Protein AF-A0A918RIK3-F1 (afdb_monomer_lite)

Radius of gyration: 23.79 Å; chains: 1; bounding box: 51×34×67 Å

Foldseek 3Di:
DVVLLVVLLVPDDPVLNVPQDPPDPCNLVSLLVVLVVDPDPVSVVSSLVVQVVVHVVSNVVNDQPFDDDPNDGDRPDDDPPDPDDDDDPDDDDDDDDFDDDPNDTDD

pLDDT: mean 75.64, std 14.72, range [42.69, 91.88]

Organism: NCBI:txid1329800

Sequence (107 aa):
MVNLFFEIKRNLPPELGDDLKISSADLSSAMINVYWSSDDNMVRTLVEAFFRRAGDEWYVQLQPKKRYYRGVEIAENRAHTQSKSIARPDSDKPKAKKRFYRGALVE

Secondary structure (DSSP, 8-state):
-HHHHHHHHHHS-HHHHSS--TT-TTHHHHHHHHHHH---HHHHHHHHHHHHHH-HHHHGGGS--PEEETTEEE-----------------------PEEETTEEE-

Structure (mmCIF, N/CA/C/O backbone):
data_AF-A0A918RIK3-F1
#
_entry.id   AF-A0A918RIK3-F1
#
loop_
_atom_site.group_PDB
_atom_site.id
_atom_site.type_symbol
_atom_site.label_atom_id
_atom_site.label_alt_id
_atom_site.label_comp_id
_atom_site.label_asym_id
_atom_site.label_entity_id
_atom_site.label_seq_id
_atom_site.pdbx_PDB_ins_code
_atom_site.Cartn_x
_atom_site.Cartn_y
_atom_site.Cartn_z
_atom_site.occupancy
_atom_site.B_iso_or_equiv
_atom_site.auth_seq_id
_atom_site.auth_comp_id
_atom_site.auth_asym_id
_atom_site.auth_atom_id
_atom_site.pdbx_PDB_model_num
ATOM 1 N N . MET A 1 1 ? 12.175 8.808 -2.245 1.00 73.06 1 MET A N 1
ATOM 2 C CA . MET A 1 1 ? 10.851 8.608 -2.872 1.00 73.06 1 MET A CA 1
ATOM 3 C C . MET A 1 1 ? 10.937 7.670 -4.065 1.00 73.06 1 MET A C 1
ATOM 5 O O . MET A 1 1 ? 10.380 6.589 -3.991 1.00 73.06 1 MET A O 1
ATOM 9 N N . VAL A 1 2 ? 11.694 8.020 -5.109 1.00 82.75 2 VAL A N 1
ATOM 10 C CA . VAL A 1 2 ? 11.797 7.212 -6.340 1.00 82.75 2 VAL A CA 1
ATOM 11 C C . VAL A 1 2 ? 12.384 5.810 -6.099 1.00 82.75 2 VAL A C 1
ATOM 13 O O . VAL A 1 2 ? 11.835 4.832 -6.588 1.00 82.75 2 VAL A O 1
ATOM 16 N N . ASN A 1 3 ? 13.428 5.681 -5.272 1.00 88.06 3 ASN A N 1
ATOM 17 C CA . ASN A 1 3 ? 14.018 4.366 -4.963 1.00 88.06 3 ASN A CA 1
ATOM 18 C C . ASN A 1 3 ? 13.026 3.426 -4.257 1.00 88.06 3 ASN A C 1
ATOM 20 O O . ASN A 1 3 ? 12.926 2.266 -4.630 1.00 88.06 3 ASN A O 1
ATOM 24 N N . LEU A 1 4 ? 12.233 3.955 -3.314 1.00 86.62 4 LEU A N 1
ATOM 25 C CA . LEU A 1 4 ? 11.169 3.206 -2.630 1.00 86.62 4 LEU A CA 1
ATOM 26 C C . LEU A 1 4 ? 10.132 2.679 -3.625 1.00 86.62 4 LEU A C 1
ATOM 28 O O . LEU A 1 4 ? 9.720 1.532 -3.532 1.00 86.62 4 LEU A O 1
ATOM 32 N N . PHE A 1 5 ? 9.738 3.500 -4.601 1.00 89.06 5 PHE A N 1
ATOM 33 C CA . PHE A 1 5 ? 8.807 3.080 -5.647 1.00 89.06 5 PHE A CA 1
ATOM 34 C C . PHE A 1 5 ? 9.352 1.887 -6.451 1.00 89.06 5 PHE A C 1
ATOM 36 O O . PHE A 1 5 ? 8.633 0.917 -6.685 1.00 89.06 5 PHE A O 1
ATOM 43 N N . PHE A 1 6 ? 10.627 1.927 -6.846 1.00 89.50 6 PHE A N 1
ATOM 44 C CA . PHE A 1 6 ? 11.242 0.825 -7.588 1.00 89.50 6 PHE A CA 1
ATOM 45 C C . PHE A 1 6 ? 11.463 -0.425 -6.731 1.00 89.50 6 PHE A C 1
ATOM 47 O O . PHE A 1 6 ? 11.310 -1.534 -7.237 1.00 89.50 6 PHE A O 1
ATOM 54 N N . GLU A 1 7 ? 11.768 -0.266 -5.444 1.00 88.44 7 GLU A N 1
ATOM 55 C CA . GLU A 1 7 ? 11.832 -1.379 -4.492 1.00 88.44 7 GLU A CA 1
ATOM 56 C C . GLU A 1 7 ? 10.467 -2.046 -4.315 1.00 88.44 7 GLU A C 1
ATOM 58 O O . GLU A 1 7 ? 10.388 -3.271 -4.335 1.00 88.44 7 GLU A O 1
ATOM 63 N N . ILE A 1 8 ? 9.389 -1.264 -4.218 1.00 88.12 8 ILE A N 1
ATOM 64 C CA . ILE A 1 8 ? 8.020 -1.791 -4.193 1.00 88.12 8 ILE A CA 1
ATOM 65 C C . ILE A 1 8 ? 7.760 -2.586 -5.475 1.00 88.12 8 ILE A C 1
ATOM 67 O O . ILE A 1 8 ? 7.467 -3.777 -5.406 1.00 88.12 8 ILE A O 1
ATOM 71 N N . LYS A 1 9 ? 7.957 -1.965 -6.647 1.00 88.50 9 LYS A N 1
ATOM 72 C CA . LYS A 1 9 ? 7.704 -2.589 -7.956 1.00 88.50 9 LYS A CA 1
ATOM 73 C C . LYS A 1 9 ? 8.514 -3.869 -8.186 1.00 88.50 9 LYS A C 1
ATOM 75 O O . LYS A 1 9 ? 8.013 -4.795 -8.809 1.00 88.50 9 LYS A O 1
ATOM 80 N N . ARG A 1 10 ? 9.744 -3.943 -7.675 1.00 89.56 10 ARG A N 1
ATOM 81 C CA . ARG A 1 10 ? 10.608 -5.127 -7.793 1.00 89.56 10 ARG A CA 1
ATOM 82 C C . ARG A 1 10 ? 10.129 -6.317 -6.953 1.00 89.56 10 ARG A C 1
ATOM 84 O O . ARG A 1 10 ? 10.435 -7.448 -7.312 1.00 89.56 10 ARG A O 1
ATOM 91 N N . ASN A 1 11 ? 9.427 -6.065 -5.849 1.00 87.25 11 ASN A N 1
ATOM 92 C CA . ASN A 1 11 ? 8.903 -7.108 -4.960 1.00 87.25 11 ASN A CA 1
ATOM 93 C C . ASN A 1 11 ? 7.439 -7.475 -5.260 1.00 87.25 11 ASN A C 1
ATOM 95 O O . ASN A 1 11 ? 6.894 -8.387 -4.647 1.00 87.25 11 ASN A O 1
ATOM 99 N N . LEU A 1 12 ? 6.797 -6.779 -6.200 1.00 86.94 12 LEU A N 1
ATOM 100 C CA . LEU A 1 12 ? 5.442 -7.079 -6.648 1.00 86.94 12 LEU A CA 1
ATOM 101 C C . LEU A 1 12 ? 5.432 -8.229 -7.667 1.00 86.94 12 LEU A C 1
ATOM 103 O O . LEU A 1 12 ? 6.319 -8.294 -8.524 1.00 86.94 12 LEU A O 1
ATOM 107 N N . PRO A 1 13 ? 4.405 -9.100 -7.648 1.00 84.31 13 PRO A N 1
ATOM 108 C CA . PRO A 1 13 ? 4.147 -9.995 -8.766 1.00 84.31 13 PRO A CA 1
ATOM 109 C C . PRO A 1 13 ? 3.904 -9.186 -10.055 1.00 84.31 13 PRO A C 1
ATOM 111 O O . PRO A 1 13 ? 3.330 -8.092 -9.999 1.00 84.31 13 PRO A O 1
ATOM 114 N N . PRO A 1 14 ? 4.308 -9.719 -11.222 1.00 80.19 14 PRO A N 1
ATOM 115 C CA . PRO A 1 14 ? 4.261 -8.994 -12.494 1.00 80.19 14 PRO A CA 1
ATOM 116 C C . PRO A 1 14 ? 2.849 -8.513 -12.852 1.00 80.19 14 PRO A C 1
ATOM 118 O O . PRO A 1 14 ? 2.694 -7.406 -13.355 1.00 80.19 14 PRO A O 1
ATOM 121 N N . GLU A 1 15 ? 1.822 -9.282 -12.481 1.00 82.69 15 GLU A N 1
ATOM 122 C CA . GLU A 1 15 ? 0.405 -8.953 -12.691 1.00 82.69 15 GLU A CA 1
ATOM 123 C C . GLU A 1 15 ? -0.015 -7.619 -12.052 1.00 82.69 15 GLU A C 1
ATOM 125 O O . GLU A 1 15 ? -0.840 -6.904 -12.607 1.00 82.69 15 GLU A O 1
ATOM 130 N N . LEU A 1 16 ? 0.563 -7.261 -10.899 1.00 78.38 16 LEU A N 1
ATOM 131 C CA . LEU A 1 16 ? 0.258 -6.014 -10.185 1.00 78.38 16 LEU A CA 1
ATOM 132 C C . LEU A 1 16 ? 1.258 -4.888 -10.507 1.00 78.38 16 LEU A C 1
ATOM 134 O O . LEU A 1 16 ? 0.998 -3.718 -10.228 1.00 78.38 16 LEU A O 1
ATOM 138 N N . GLY A 1 17 ? 2.427 -5.230 -11.056 1.00 76.75 17 GLY A N 1
ATOM 139 C CA . GLY A 1 17 ? 3.522 -4.291 -11.308 1.00 76.75 17 GLY A CA 1
ATOM 140 C C . GLY A 1 17 ? 3.378 -3.467 -12.592 1.00 76.75 17 GLY A C 1
ATOM 141 O O . GLY A 1 17 ? 3.945 -2.369 -12.673 1.00 76.75 17 GLY A O 1
ATOM 142 N N . ASP A 1 18 ? 2.640 -3.967 -13.584 1.00 77.69 18 ASP A N 1
ATOM 143 C CA . ASP A 1 18 ? 2.507 -3.328 -14.902 1.00 77.69 18 ASP A CA 1
ATOM 144 C C . ASP A 1 18 ? 1.642 -2.060 -14.873 1.00 77.69 18 ASP A C 1
ATOM 146 O O . ASP A 1 18 ? 1.984 -1.056 -15.513 1.00 77.69 18 ASP A O 1
ATOM 150 N N . ASP A 1 19 ? 0.602 -2.051 -14.039 1.00 77.25 19 ASP A N 1
ATOM 151 C CA . ASP A 1 19 ? -0.271 -0.888 -13.841 1.00 77.25 19 ASP A CA 1
ATOM 152 C C . ASP A 1 19 ? 0.385 0.206 -12.983 1.00 77.25 19 ASP A C 1
ATOM 154 O O . ASP A 1 19 ? -0.023 1.371 -13.000 1.00 77.25 19 ASP A O 1
ATOM 158 N N . LEU A 1 20 ? 1.462 -0.131 -12.270 1.00 84.31 20 LEU A N 1
ATOM 159 C CA . LEU A 1 20 ? 2.160 0.785 -11.380 1.00 84.31 20 LEU A CA 1
ATOM 160 C C . LEU A 1 20 ? 3.170 1.647 -12.163 1.00 84.31 20 LEU A C 1
ATOM 162 O O . LEU A 1 20 ? 4.304 1.232 -12.451 1.00 84.31 20 LEU A O 1
ATOM 166 N N . LYS A 1 21 ? 2.767 2.881 -12.494 1.00 87.94 21 LYS A N 1
ATOM 167 C CA . LYS A 1 21 ? 3.596 3.890 -13.178 1.00 87.94 21 LYS A CA 1
ATOM 168 C C . LYS A 1 21 ? 3.822 5.100 -12.279 1.00 87.94 21 LYS A C 1
ATOM 170 O O . LYS A 1 21 ? 2.881 5.692 -11.778 1.00 87.94 21 LYS A O 1
ATOM 175 N N . ILE A 1 22 ? 5.073 5.535 -12.125 1.00 84.75 22 ILE A N 1
ATOM 176 C CA . ILE A 1 22 ? 5.390 6.671 -11.241 1.00 84.75 22 ILE A CA 1
ATOM 177 C C . ILE A 1 22 ? 4.781 7.999 -11.724 1.00 84.75 22 ILE A C 1
ATOM 179 O O . ILE A 1 22 ? 4.572 8.912 -10.935 1.00 84.75 22 ILE A O 1
ATOM 183 N N . SER A 1 23 ? 4.497 8.101 -13.024 1.00 85.69 23 SER A N 1
ATOM 184 C CA . SER A 1 23 ? 3.915 9.279 -13.665 1.00 85.69 23 SER A CA 1
ATOM 185 C C . SER A 1 23 ? 2.384 9.267 -13.706 1.00 85.69 23 SER A C 1
ATOM 187 O O . SER A 1 23 ? 1.800 10.188 -14.271 1.00 85.69 23 SER A O 1
ATOM 189 N N . SER A 1 24 ? 1.716 8.226 -13.193 1.00 86.62 24 SER A N 1
ATOM 190 C CA . SER A 1 24 ? 0.252 8.176 -13.203 1.00 86.62 24 SER A CA 1
ATOM 191 C C . SER A 1 24 ? -0.330 9.129 -12.163 1.00 86.62 24 SER A C 1
ATOM 193 O O . SER A 1 24 ? 0.102 9.117 -11.010 1.00 86.62 24 SER A O 1
ATOM 195 N N . ALA A 1 25 ? -1.365 9.884 -12.54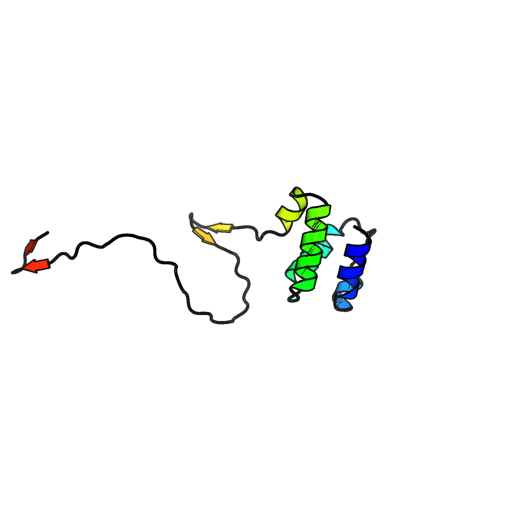0 1.00 84.00 25 ALA A N 1
ATOM 196 C CA . ALA A 1 25 ? -2.123 10.720 -11.605 1.00 84.00 25 ALA A CA 1
ATOM 197 C C . ALA A 1 25 ? -2.752 9.893 -10.463 1.00 84.00 25 ALA A C 1
ATOM 199 O O . ALA A 1 25 ? -2.840 10.364 -9.333 1.00 84.00 25 ALA A O 1
ATOM 200 N N . ASP A 1 26 ? -3.082 8.630 -10.742 1.00 87.00 26 ASP A N 1
ATOM 201 C CA . ASP A 1 26 ? -3.721 7.689 -9.816 1.00 87.00 26 ASP A CA 1
ATOM 202 C C . ASP A 1 26 ? -2.720 6.790 -9.063 1.00 87.00 26 ASP A C 1
ATOM 204 O O . ASP A 1 26 ? -3.056 5.705 -8.592 1.00 87.00 26 ASP A O 1
ATOM 208 N N . LEU A 1 27 ? -1.459 7.216 -8.933 1.00 88.12 27 LEU A N 1
ATOM 209 C CA . LEU A 1 27 ? -0.425 6.399 -8.289 1.00 88.12 27 LEU A CA 1
ATOM 210 C C . LEU A 1 27 ? -0.785 6.026 -6.839 1.00 88.12 27 LEU A C 1
ATOM 212 O O . LEU A 1 27 ? -0.510 4.914 -6.387 1.00 88.12 27 LEU A O 1
ATOM 216 N N . SER A 1 28 ? -1.393 6.952 -6.099 1.00 87.50 28 SER A N 1
ATOM 217 C CA . SER A 1 28 ? -1.784 6.736 -4.705 1.00 87.50 28 SER A CA 1
ATOM 218 C C . SER A 1 28 ? -2.846 5.645 -4.573 1.00 87.50 28 SER A C 1
ATOM 220 O O . SER A 1 28 ? -2.698 4.754 -3.740 1.00 87.50 28 SER A O 1
ATOM 222 N N . SER A 1 29 ? -3.880 5.657 -5.417 1.00 87.81 29 SER A N 1
ATOM 223 C CA . SER A 1 29 ? -4.935 4.640 -5.397 1.00 87.81 29 SER A CA 1
ATOM 224 C C . SER A 1 29 ? -4.404 3.270 -5.824 1.00 87.81 29 SER A C 1
ATOM 226 O O . SER A 1 29 ? -4.729 2.268 -5.188 1.00 87.81 29 SER A O 1
ATOM 228 N N . ALA A 1 30 ? -3.511 3.222 -6.818 1.00 88.38 30 ALA A N 1
ATOM 229 C CA . ALA A 1 30 ? -2.836 1.991 -7.220 1.00 88.38 30 ALA A CA 1
ATOM 230 C C . ALA A 1 30 ? -1.979 1.404 -6.082 1.00 88.38 30 ALA A C 1
ATOM 232 O O . ALA A 1 30 ? -2.067 0.213 -5.793 1.00 88.38 30 ALA A O 1
ATOM 233 N N . MET A 1 31 ? -1.210 2.236 -5.373 1.00 89.19 31 MET A N 1
ATOM 234 C CA . MET A 1 31 ? -0.409 1.795 -4.223 1.00 89.19 31 MET A CA 1
ATOM 235 C C . MET A 1 31 ? -1.263 1.337 -3.038 1.00 89.19 31 MET A C 1
ATOM 237 O O . MET A 1 31 ? -0.904 0.382 -2.352 1.00 89.19 31 MET A O 1
ATOM 241 N N . ILE A 1 32 ? -2.403 1.991 -2.804 1.00 89.56 32 ILE A N 1
ATOM 242 C CA . ILE A 1 32 ? -3.382 1.553 -1.806 1.00 89.56 32 ILE A CA 1
ATOM 243 C C . ILE A 1 32 ? -3.908 0.167 -2.186 1.00 89.56 32 ILE A C 1
ATOM 245 O O . ILE A 1 32 ? -3.902 -0.734 -1.352 1.00 89.56 32 ILE A O 1
ATOM 249 N N . ASN A 1 33 ? -4.297 -0.046 -3.444 1.00 88.75 33 ASN A N 1
ATOM 250 C CA . ASN A 1 33 ? -4.748 -1.358 -3.908 1.00 88.75 33 ASN A CA 1
ATOM 251 C C . ASN A 1 33 ? -3.672 -2.426 -3.708 1.00 88.75 33 ASN A C 1
ATOM 253 O O . ASN A 1 33 ? -3.982 -3.475 -3.155 1.00 88.75 33 ASN A O 1
ATOM 257 N N . VAL A 1 34 ? -2.416 -2.125 -4.057 1.00 88.88 34 VAL A N 1
ATOM 258 C CA . VAL A 1 34 ? -1.265 -3.001 -3.799 1.00 88.88 34 VAL A CA 1
ATOM 259 C C . VAL A 1 34 ? -1.136 -3.341 -2.316 1.00 88.88 34 VAL A C 1
ATOM 261 O O . VAL A 1 34 ? -0.937 -4.504 -1.973 1.00 88.88 34 VAL A O 1
ATOM 264 N N . TYR A 1 35 ? -1.262 -2.358 -1.425 1.00 89.69 35 TYR A N 1
ATOM 265 C CA . TYR A 1 35 ? -1.181 -2.577 0.019 1.00 89.69 35 TYR A CA 1
ATOM 266 C C . TYR A 1 35 ? -2.261 -3.547 0.516 1.00 89.69 35 TYR A C 1
ATOM 268 O O . TYR A 1 35 ? -1.971 -4.448 1.305 1.00 89.69 35 TYR A O 1
ATOM 276 N N . TRP A 1 36 ? -3.491 -3.389 0.020 1.00 86.75 36 TRP A N 1
ATOM 277 C CA . TRP A 1 36 ? -4.627 -4.228 0.406 1.00 86.75 36 TRP A CA 1
ATOM 278 C C . TRP A 1 36 ? -4.640 -5.603 -0.268 1.00 86.75 36 TRP A C 1
ATOM 280 O O . TRP A 1 36 ? -5.190 -6.539 0.308 1.00 86.75 36 TRP A O 1
ATOM 290 N N . SER A 1 37 ? -4.075 -5.735 -1.470 1.00 86.06 37 SER A N 1
ATOM 291 C CA . SER A 1 37 ? -4.040 -6.994 -2.223 1.00 86.06 37 SER A CA 1
ATOM 292 C C . SER A 1 37 ? -2.820 -7.855 -1.908 1.00 86.06 37 SER A C 1
ATOM 294 O O . SER A 1 37 ? -2.842 -9.052 -2.172 1.00 86.06 37 SER A O 1
ATOM 296 N N . SER A 1 38 ? -1.743 -7.259 -1.392 1.00 84.88 38 SER A N 1
ATOM 297 C CA . SER A 1 38 ? -0.506 -7.979 -1.088 1.00 84.88 38 SER A CA 1
ATOM 298 C C . SER A 1 38 ? -0.581 -8.613 0.294 1.00 84.88 38 SER A C 1
ATOM 300 O O . SER A 1 38 ? -0.864 -7.924 1.273 1.00 84.88 38 SER A O 1
ATOM 302 N N . ASP A 1 39 ? -0.249 -9.898 0.390 1.00 84.50 39 ASP A N 1
ATOM 303 C CA . ASP A 1 39 ? -0.048 -10.597 1.669 1.00 84.50 39 ASP A CA 1
ATOM 304 C C . ASP A 1 39 ? 1.385 -10.464 2.202 1.00 84.50 39 ASP A C 1
ATOM 306 O O . ASP A 1 39 ? 1.666 -10.803 3.352 1.00 84.50 39 ASP A O 1
ATOM 310 N N . ASP A 1 40 ? 2.299 -9.934 1.385 1.00 87.62 40 ASP A N 1
ATOM 311 C CA . ASP A 1 40 ? 3.684 -9.720 1.778 1.00 87.62 40 ASP A CA 1
ATOM 312 C C . ASP A 1 40 ? 3.822 -8.505 2.712 1.00 87.62 40 ASP A C 1
ATOM 314 O O . ASP A 1 40 ? 3.607 -7.347 2.332 1.00 87.62 40 ASP A O 1
ATOM 318 N N . ASN A 1 41 ? 4.237 -8.777 3.951 1.00 88.69 41 ASN A N 1
ATOM 319 C CA . ASN A 1 41 ? 4.532 -7.755 4.951 1.00 88.69 41 ASN A CA 1
ATOM 320 C C . ASN A 1 41 ? 5.642 -6.793 4.504 1.00 88.69 41 ASN A C 1
ATOM 322 O O . ASN A 1 41 ? 5.617 -5.621 4.889 1.00 88.69 41 ASN A O 1
ATOM 326 N N . MET A 1 42 ? 6.606 -7.247 3.697 1.00 89.88 42 MET A N 1
ATOM 327 C CA . MET A 1 42 ? 7.668 -6.388 3.180 1.00 89.88 42 MET A CA 1
ATOM 328 C C . MET A 1 42 ? 7.098 -5.328 2.236 1.00 89.88 42 MET A C 1
ATOM 330 O O . MET A 1 42 ? 7.347 -4.138 2.436 1.00 89.88 42 MET A O 1
ATOM 334 N N . VAL A 1 43 ? 6.265 -5.731 1.273 1.00 89.56 43 VAL A N 1
ATOM 335 C CA . VAL A 1 43 ? 5.581 -4.806 0.355 1.00 89.56 43 VAL A CA 1
ATOM 336 C C . VAL A 1 43 ? 4.708 -3.822 1.133 1.00 89.56 43 VAL A C 1
ATOM 338 O O . VAL A 1 43 ? 4.798 -2.616 0.900 1.00 89.56 43 VAL A O 1
ATOM 341 N N . ARG A 1 44 ? 3.937 -4.297 2.121 1.00 90.56 44 ARG A N 1
ATOM 342 C CA . ARG A 1 44 ? 3.127 -3.420 2.985 1.00 90.56 44 ARG A CA 1
ATOM 343 C C . ARG A 1 44 ? 3.972 -2.373 3.708 1.00 90.56 44 ARG A C 1
ATOM 345 O O . ARG A 1 44 ? 3.641 -1.192 3.670 1.00 90.56 44 ARG A O 1
ATOM 352 N N . THR A 1 45 ? 5.098 -2.782 4.290 1.00 91.62 45 THR A N 1
ATOM 353 C CA . THR A 1 45 ? 6.014 -1.876 5.003 1.00 91.62 45 THR A CA 1
ATOM 354 C C . THR A 1 45 ? 6.615 -0.824 4.069 1.00 91.62 45 THR A C 1
ATOM 356 O O . THR A 1 45 ? 6.718 0.350 4.432 1.00 91.62 45 THR A O 1
ATOM 359 N N . LEU A 1 46 ? 6.987 -1.217 2.848 1.00 91.75 46 LEU A N 1
ATOM 360 C CA . LEU A 1 46 ? 7.525 -0.292 1.851 1.00 91.75 46 LEU A CA 1
ATOM 361 C C . LEU A 1 46 ? 6.471 0.727 1.401 1.00 91.75 46 LEU A C 1
ATOM 363 O O . LEU A 1 46 ? 6.781 1.915 1.290 1.00 91.75 46 LEU A O 1
ATOM 367 N N . VAL A 1 47 ? 5.226 0.290 1.196 1.00 91.19 47 VAL A N 1
ATOM 368 C CA . VAL A 1 47 ? 4.116 1.191 0.866 1.00 91.19 47 VAL A CA 1
ATOM 369 C C . VAL A 1 47 ? 3.829 2.141 2.034 1.00 91.19 47 VAL A C 1
ATOM 371 O O . VAL A 1 47 ? 3.742 3.347 1.823 1.00 91.19 47 VAL A O 1
ATOM 374 N N . GLU A 1 48 ? 3.793 1.669 3.281 1.00 91.81 48 GLU A N 1
ATOM 375 C CA . GLU A 1 48 ? 3.639 2.554 4.446 1.00 91.81 48 GLU A CA 1
ATOM 376 C C . GLU A 1 48 ? 4.757 3.598 4.541 1.00 91.81 48 GLU A C 1
ATOM 378 O O . GLU A 1 48 ? 4.487 4.779 4.771 1.00 91.81 48 GLU A O 1
ATOM 383 N N . ALA A 1 49 ? 6.011 3.196 4.319 1.00 91.31 49 ALA A N 1
ATOM 384 C CA . ALA A 1 49 ? 7.151 4.108 4.302 1.00 91.31 49 ALA A CA 1
ATOM 385 C C . ALA A 1 49 ? 7.062 5.134 3.160 1.00 91.31 49 ALA A C 1
ATOM 387 O O . ALA A 1 49 ? 7.469 6.288 3.330 1.00 91.31 49 ALA A O 1
ATOM 388 N N . PHE A 1 50 ? 6.521 4.735 2.005 1.00 91.88 50 PHE A N 1
ATOM 389 C CA . PHE A 1 50 ? 6.251 5.627 0.880 1.00 91.88 50 PHE A CA 1
ATOM 390 C C . PHE A 1 50 ? 5.197 6.682 1.246 1.00 91.88 50 PHE A C 1
ATOM 392 O O . PHE A 1 50 ? 5.448 7.876 1.076 1.00 91.88 50 PHE A O 1
ATOM 399 N N . PHE A 1 51 ? 4.071 6.265 1.830 1.00 91.75 51 PHE A N 1
ATOM 400 C CA . PHE A 1 51 ? 2.992 7.163 2.251 1.00 91.75 51 PHE A CA 1
ATOM 401 C C . PHE A 1 51 ? 3.414 8.103 3.386 1.00 91.75 51 PHE A C 1
ATOM 403 O O . PHE A 1 51 ? 3.170 9.302 3.299 1.00 91.75 51 PHE A O 1
ATOM 410 N N . ARG A 1 52 ? 4.144 7.615 4.396 1.00 91.12 52 ARG A N 1
ATOM 411 C CA . ARG A 1 52 ? 4.688 8.472 5.468 1.00 91.12 52 ARG A CA 1
ATOM 412 C C . ARG A 1 52 ? 5.648 9.540 4.945 1.00 91.12 52 ARG A C 1
ATOM 414 O O . ARG A 1 52 ? 5.661 10.654 5.452 1.00 91.12 52 ARG A O 1
ATOM 421 N N . ARG A 1 53 ? 6.442 9.229 3.913 1.00 90.38 53 ARG A N 1
ATOM 422 C CA . ARG A 1 53 ? 7.310 10.219 3.248 1.00 90.38 53 ARG A CA 1
ATOM 423 C C . ARG A 1 53 ? 6.540 11.221 2.388 1.00 90.38 53 ARG A C 1
ATOM 425 O O . ARG A 1 53 ? 7.067 12.304 2.158 1.00 90.38 53 ARG A O 1
ATOM 432 N N . ALA A 1 54 ? 5.358 10.860 1.884 1.00 88.12 54 ALA A N 1
ATOM 433 C CA . ALA A 1 54 ? 4.474 11.783 1.168 1.00 88.12 54 ALA A CA 1
ATOM 434 C C . ALA A 1 54 ? 3.780 12.763 2.126 1.00 88.12 54 ALA A C 1
ATOM 436 O O . ALA A 1 54 ? 3.490 13.893 1.745 1.00 88.12 54 ALA A O 1
ATOM 437 N N . GLY A 1 55 ? 3.542 12.327 3.364 1.00 90.44 55 GLY A N 1
ATOM 438 C CA . GLY A 1 55 ? 2.962 13.110 4.449 1.00 90.44 55 GLY A CA 1
ATOM 439 C C . GLY A 1 55 ? 1.963 12.283 5.255 1.00 90.44 55 GLY A C 1
ATOM 440 O O . GLY A 1 55 ? 1.360 11.338 4.742 1.00 90.44 55 GLY A O 1
ATOM 441 N N . ASP A 1 56 ? 1.754 12.650 6.518 1.00 86.31 56 ASP A N 1
ATOM 442 C CA . ASP A 1 56 ? 0.892 11.886 7.428 1.00 86.31 56 ASP A CA 1
ATOM 443 C C . ASP A 1 56 ? -0.571 11.824 6.957 1.00 86.31 56 ASP A C 1
ATOM 445 O O . ASP A 1 56 ? -1.240 10.810 7.151 1.00 86.31 56 ASP A O 1
ATOM 449 N N . GLU A 1 57 ? -1.050 12.852 6.250 1.00 86.62 57 GLU A N 1
ATOM 450 C CA . GLU A 1 57 ? -2.389 12.887 5.639 1.00 86.62 57 GLU A CA 1
ATOM 451 C C . GLU A 1 57 ? -2.627 11.720 4.672 1.00 86.62 57 GLU A C 1
ATOM 453 O O . GLU A 1 57 ? -3.723 11.161 4.600 1.00 86.62 57 GLU A O 1
ATOM 458 N N . TRP A 1 58 ? -1.580 11.316 3.952 1.00 85.88 58 TRP A N 1
ATOM 459 C 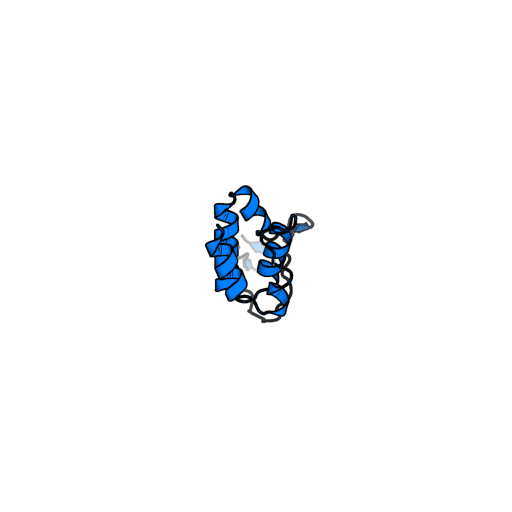CA . TRP A 1 58 ? -1.634 10.201 3.019 1.00 85.88 58 TRP A CA 1
ATOM 460 C C . TRP A 1 58 ? -1.640 8.870 3.770 1.00 85.88 58 TRP A C 1
ATOM 462 O O . TRP A 1 58 ? -2.393 7.965 3.414 1.00 85.88 58 TRP A O 1
ATOM 472 N N . TYR A 1 59 ? -0.856 8.748 4.844 1.00 87.69 59 TYR A N 1
ATOM 473 C CA . TYR A 1 59 ? -0.804 7.532 5.659 1.00 87.69 59 TYR A CA 1
ATOM 474 C C . TYR A 1 59 ? -2.162 7.177 6.284 1.00 87.69 59 TYR A C 1
ATOM 476 O O . TYR A 1 59 ? -2.511 6.001 6.379 1.00 87.69 59 TYR A O 1
ATOM 484 N N . VAL A 1 60 ? -2.975 8.176 6.640 1.00 86.38 60 VAL A N 1
ATOM 485 C CA . VAL A 1 60 ? -4.339 7.960 7.155 1.00 86.38 60 VAL A CA 1
ATOM 486 C C . VAL A 1 60 ? -5.223 7.205 6.151 1.00 86.38 60 VAL A C 1
ATOM 488 O O . VAL A 1 60 ? -6.100 6.449 6.562 1.00 86.38 60 VAL A O 1
ATOM 491 N N . GLN A 1 61 ? -4.975 7.333 4.843 1.00 84.06 61 GLN A N 1
ATOM 492 C CA . GLN A 1 61 ? -5.753 6.639 3.808 1.00 84.06 61 GLN A CA 1
ATOM 493 C C . GLN A 1 61 ? -5.511 5.122 3.778 1.00 84.06 61 GLN A C 1
ATOM 495 O O . GLN A 1 61 ? -6.372 4.382 3.302 1.00 84.06 61 GLN A O 1
ATOM 500 N N . LEU A 1 62 ? -4.371 4.655 4.301 1.00 84.06 62 LEU A N 1
ATOM 501 C CA . LEU A 1 62 ? -4.062 3.227 4.440 1.00 84.06 62 LEU A CA 1
ATOM 502 C C . LEU A 1 62 ? -4.765 2.594 5.646 1.00 84.06 62 LEU A C 1
ATOM 504 O O . LEU A 1 62 ? -4.840 1.371 5.736 1.00 84.06 62 LEU A O 1
ATOM 508 N N . GLN A 1 63 ? -5.283 3.393 6.583 1.00 82.31 63 GLN A N 1
ATOM 509 C CA . GLN A 1 63 ? -5.966 2.839 7.743 1.00 82.31 63 GLN A CA 1
ATOM 510 C C . GLN A 1 63 ? -7.347 2.301 7.349 1.00 82.31 63 GLN A C 1
ATOM 512 O O . GLN A 1 63 ? -8.093 2.964 6.618 1.00 82.31 63 GLN A O 1
ATOM 517 N N . PRO A 1 64 ? -7.733 1.113 7.847 1.00 74.12 64 PRO A N 1
ATOM 518 C CA . PRO A 1 64 ? -9.059 0.576 7.594 1.00 74.12 64 PRO A CA 1
ATOM 519 C C . PRO A 1 64 ? -10.104 1.553 8.132 1.00 74.12 64 PRO A C 1
ATOM 521 O O . PRO A 1 64 ? -10.085 1.933 9.307 1.00 74.12 64 PRO A O 1
ATOM 524 N N . LYS A 1 65 ? -11.037 1.966 7.267 1.00 68.88 65 LYS A N 1
ATOM 525 C CA . LYS A 1 65 ? -12.146 2.831 7.672 1.00 68.88 65 LYS A CA 1
ATOM 526 C C . LYS A 1 65 ? -12.990 2.085 8.700 1.00 68.88 65 LYS A C 1
ATOM 528 O O . LYS A 1 65 ? -13.706 1.144 8.366 1.00 68.88 65 LYS A O 1
ATOM 533 N N . LYS A 1 66 ? -12.921 2.522 9.957 1.00 65.56 66 LYS A N 1
ATOM 534 C CA . LYS A 1 66 ? -13.798 2.028 11.018 1.00 65.56 66 LYS A CA 1
ATOM 535 C C . LYS A 1 66 ? -15.238 2.394 10.669 1.00 65.56 66 LYS A C 1
ATOM 537 O O . LYS A 1 66 ? -15.574 3.574 10.571 1.00 65.56 66 LYS A O 1
ATOM 542 N N . ARG A 1 67 ? -16.094 1.394 10.461 1.00 62.12 67 ARG A N 1
ATOM 543 C CA . ARG A 1 67 ? -17.532 1.607 10.293 1.00 62.12 67 ARG A CA 1
ATOM 544 C C . ARG A 1 67 ? -18.210 1.376 11.634 1.00 62.12 67 ARG A C 1
ATOM 546 O O . ARG A 1 67 ? -18.038 0.337 12.260 1.00 62.12 67 ARG A O 1
ATOM 553 N N . TYR A 1 68 ? -18.988 2.353 12.077 1.00 65.88 68 TYR A N 1
ATOM 554 C CA . TYR A 1 68 ? -19.794 2.235 13.285 1.00 65.88 68 TYR A CA 1
ATOM 555 C C . TYR A 1 68 ? -21.214 1.857 12.877 1.00 65.88 68 TYR A C 1
ATOM 557 O O . TYR A 1 68 ? -21.850 2.577 12.108 1.00 65.88 68 TYR A O 1
ATOM 565 N N . TYR A 1 69 ? -21.730 0.745 13.396 1.00 64.94 69 TYR A N 1
ATOM 566 C CA . TYR A 1 69 ? -23.144 0.400 13.262 1.00 64.94 69 TYR A CA 1
ATOM 567 C C . TYR A 1 69 ? -23.757 0.297 14.654 1.00 64.94 69 TYR A C 1
ATOM 569 O O . TYR A 1 69 ? -23.264 -0.446 15.500 1.00 64.94 69 TYR A O 1
ATOM 577 N N . ARG A 1 70 ? -24.823 1.070 14.909 1.00 70.62 70 ARG A N 1
ATOM 578 C CA . ARG A 1 70 ? -25.519 1.133 16.212 1.00 70.62 70 ARG A CA 1
ATOM 579 C C . ARG A 1 70 ? -24.576 1.333 17.416 1.00 70.62 70 ARG A C 1
ATOM 581 O O . ARG A 1 70 ? -24.748 0.700 18.451 1.00 70.62 70 ARG A O 1
ATOM 588 N N . GLY A 1 71 ? -23.570 2.199 17.277 1.00 72.94 71 GLY A N 1
ATOM 589 C CA . GLY A 1 71 ? -22.623 2.512 18.358 1.00 72.94 71 GLY A CA 1
ATOM 590 C C . GLY A 1 71 ? -21.567 1.435 18.634 1.00 72.94 71 GLY A C 1
ATOM 591 O O . GLY A 1 71 ? -20.778 1.593 19.559 1.00 72.94 71 GLY A O 1
ATOM 592 N N . VAL A 1 72 ? -21.516 0.368 17.832 1.00 70.19 72 VAL A N 1
ATOM 593 C CA . VAL A 1 72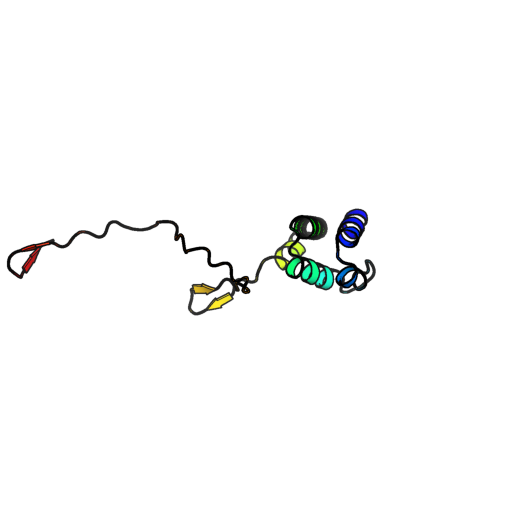 ? -20.480 -0.667 17.907 1.00 70.19 72 VAL A CA 1
ATOM 594 C C . VAL A 1 72 ? -19.493 -0.468 16.758 1.00 70.19 72 VAL A C 1
ATOM 596 O O . VAL A 1 72 ? -19.905 -0.327 15.602 1.00 70.19 72 VAL A O 1
ATOM 599 N N . GLU A 1 73 ? -18.193 -0.452 17.074 1.00 66.25 73 GLU A N 1
ATOM 600 C CA . GLU A 1 73 ? -17.119 -0.501 16.075 1.00 66.25 73 GLU A CA 1
ATOM 601 C C . GLU A 1 73 ? -17.183 -1.839 15.339 1.00 66.25 73 GLU A C 1
ATOM 603 O O . GLU A 1 73 ? -16.835 -2.884 15.888 1.00 66.25 73 GLU A O 1
ATOM 608 N N . ILE A 1 74 ? -17.631 -1.812 14.086 1.00 67.31 74 ILE A N 1
ATOM 609 C CA . ILE A 1 74 ? -17.502 -2.944 13.179 1.00 67.31 74 ILE A CA 1
ATOM 610 C C . ILE A 1 74 ? -16.218 -2.709 12.393 1.00 67.31 74 ILE A C 1
ATOM 612 O O . ILE A 1 74 ? -1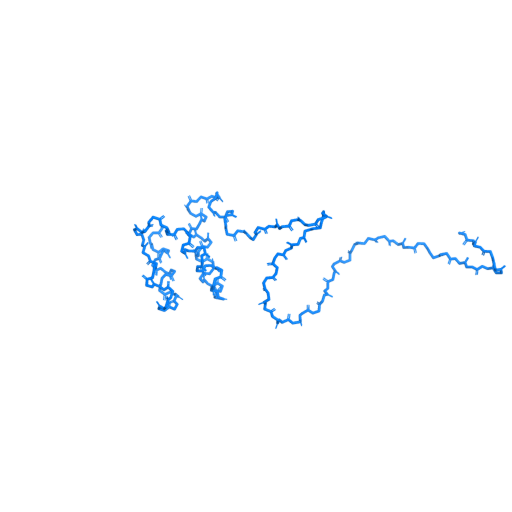6.178 -1.950 11.422 1.00 67.31 74 ILE A O 1
ATOM 616 N N . ALA A 1 75 ? -15.143 -3.358 12.835 1.00 58.56 75 ALA A N 1
ATOM 617 C CA . ALA A 1 75 ? -13.992 -3.560 11.973 1.00 58.56 75 ALA A CA 1
ATOM 618 C C . ALA A 1 75 ? -14.464 -4.385 10.767 1.00 58.56 75 ALA A C 1
ATOM 620 O O . ALA A 1 75 ? -15.014 -5.476 10.939 1.00 58.56 75 ALA A O 1
ATOM 621 N N . GLU A 1 76 ? -14.291 -3.859 9.556 1.00 58.59 76 GLU A N 1
ATOM 622 C CA . GLU A 1 76 ? -14.571 -4.585 8.317 1.00 58.59 76 GLU A CA 1
ATOM 623 C C . GLU A 1 76 ? -13.482 -5.657 8.146 1.00 58.59 76 GLU A C 1
ATOM 625 O O . GLU A 1 76 ? -12.518 -5.501 7.403 1.00 58.59 76 GLU A O 1
ATOM 630 N N . ASN A 1 77 ? -13.597 -6.737 8.923 1.00 50.75 77 ASN A N 1
ATOM 631 C CA . ASN A 1 77 ? -12.783 -7.933 8.776 1.00 50.75 77 ASN A CA 1
ATOM 632 C C . ASN A 1 77 ? -13.171 -8.581 7.449 1.00 50.75 77 ASN A C 1
ATOM 634 O O . ASN A 1 77 ? -14.181 -9.285 7.362 1.00 50.75 77 ASN A O 1
ATOM 638 N N . ARG A 1 78 ? -12.374 -8.359 6.402 1.00 53.16 78 ARG A N 1
ATOM 639 C CA . ARG A 1 78 ? -12.444 -9.229 5.233 1.00 53.16 78 ARG A CA 1
ATOM 640 C C . ARG A 1 78 ? -11.841 -10.579 5.594 1.00 53.16 78 ARG A C 1
ATOM 642 O O . ARG A 1 78 ? -10.665 -10.694 5.916 1.00 53.16 78 ARG A O 1
ATOM 649 N N . ALA A 1 79 ? -12.721 -11.570 5.543 1.00 47.28 79 ALA A N 1
ATOM 650 C CA . ALA A 1 79 ? -12.477 -12.997 5.492 1.00 47.28 79 ALA A CA 1
ATOM 651 C C . ALA A 1 79 ? -11.096 -13.377 4.923 1.00 47.28 79 ALA A C 1
ATOM 653 O O . ALA A 1 79 ? -10.893 -13.480 3.716 1.00 47.28 79 ALA A O 1
ATOM 654 N N . HIS A 1 80 ? -10.169 -13.672 5.823 1.00 44.12 80 HIS A N 1
ATOM 655 C CA . HIS A 1 80 ? -9.399 -14.899 5.733 1.00 44.12 80 HIS A CA 1
ATOM 656 C C . HIS A 1 80 ? -9.922 -15.796 6.843 1.00 44.12 80 HIS A C 1
ATOM 658 O O . HIS A 1 80 ? -9.784 -15.494 8.029 1.00 44.12 80 HIS A O 1
ATOM 664 N N . THR A 1 81 ? -10.592 -16.876 6.452 1.00 48.22 81 THR A N 1
ATOM 665 C CA . THR A 1 81 ? -10.990 -17.952 7.353 1.00 48.22 81 THR A CA 1
ATOM 666 C C . THR A 1 81 ? -9.726 -18.633 7.865 1.00 48.22 81 THR A C 1
ATOM 668 O O . THR A 1 81 ? -9.294 -19.657 7.356 1.00 48.22 81 THR A O 1
ATOM 671 N N . GLN A 1 82 ? -9.120 -18.058 8.893 1.00 42.69 82 GLN A N 1
ATOM 672 C CA . GLN A 1 82 ? -8.425 -18.829 9.901 1.00 42.69 82 GLN A CA 1
ATOM 673 C C . GLN A 1 82 ? -9.165 -18.569 11.199 1.00 42.69 82 GLN A C 1
ATOM 675 O O . GLN A 1 82 ? -9.076 -17.503 11.803 1.00 42.69 82 GLN A O 1
ATOM 680 N N . SER A 1 83 ? -9.966 -19.557 11.581 1.00 50.41 83 SER A N 1
ATOM 681 C CA . SER A 1 83 ? -10.582 -19.687 12.890 1.00 50.41 83 SER A CA 1
ATOM 682 C C . SER A 1 83 ? -9.505 -19.596 13.970 1.00 50.41 83 SER A C 1
ATOM 684 O O . SER A 1 83 ? -8.935 -20.601 14.386 1.00 50.41 83 SER A O 1
ATOM 686 N N . LYS A 1 84 ? -9.217 -18.376 14.422 1.00 46.19 84 LYS A N 1
ATOM 687 C CA . LYS A 1 84 ? -8.4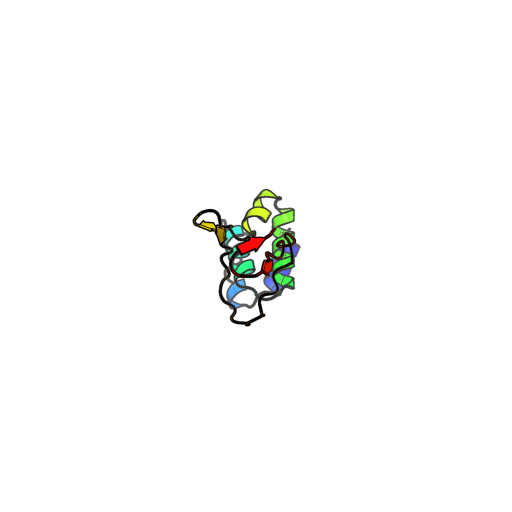89 -18.117 15.656 1.00 46.19 84 LYS A CA 1
ATOM 688 C C . LYS A 1 84 ? -9.521 -17.721 16.696 1.00 46.19 84 LYS A C 1
ATOM 690 O O . LYS A 1 84 ? -10.141 -16.662 16.630 1.00 46.19 84 LYS A O 1
ATOM 695 N N . SER A 1 85 ? -9.751 -18.667 17.595 1.00 51.69 85 SER A N 1
ATOM 696 C CA . SER A 1 85 ? -10.559 -18.553 18.799 1.00 51.69 85 SER A CA 1
ATOM 697 C C . SER A 1 85 ? -10.417 -17.181 19.455 1.00 51.69 85 SER A C 1
ATOM 699 O O . SER A 1 85 ? -9.317 -16.714 19.744 1.00 51.69 85 SER A O 1
ATOM 701 N N . ILE A 1 86 ? -11.573 -16.579 19.699 1.00 55.06 86 ILE A N 1
ATOM 702 C CA . ILE A 1 86 ? -11.799 -15.356 20.457 1.00 55.06 86 ILE A CA 1
ATOM 703 C C . ILE A 1 86 ? -11.055 -15.437 21.799 1.00 55.06 86 ILE A C 1
ATOM 705 O O . ILE A 1 86 ? -11.434 -16.222 22.664 1.00 55.06 86 ILE A O 1
ATOM 709 N N . ALA A 1 87 ? -10.049 -14.588 21.997 1.00 47.62 87 ALA A N 1
ATOM 710 C CA . ALA A 1 87 ? -9.569 -14.216 23.323 1.00 47.62 87 ALA A CA 1
ATOM 711 C C . ALA A 1 87 ? -9.966 -12.753 23.550 1.00 47.62 87 ALA A C 1
ATOM 713 O O . ALA A 1 87 ? -9.341 -11.834 23.024 1.00 47.62 87 ALA A O 1
ATOM 714 N N . ARG A 1 88 ? -11.076 -12.543 24.266 1.00 58.66 88 ARG A N 1
ATOM 715 C CA . ARG A 1 88 ? -11.454 -11.215 24.766 1.00 58.66 88 ARG A CA 1
ATOM 716 C C . ARG A 1 88 ? -10.483 -10.861 25.899 1.00 58.66 88 ARG A C 1
ATOM 718 O O . ARG A 1 88 ? -10.346 -11.689 26.797 1.00 58.66 88 ARG A O 1
ATOM 725 N N . PRO A 1 89 ? -9.822 -9.692 25.890 1.00 47.12 89 PRO A N 1
ATOM 726 C CA . PRO A 1 89 ? -9.099 -9.230 27.062 1.00 47.12 89 PRO A CA 1
ATOM 727 C C . PRO A 1 89 ? -10.102 -8.882 28.168 1.00 47.12 89 PRO A C 1
ATOM 729 O O . PRO A 1 89 ? -11.074 -8.160 27.946 1.00 47.12 89 PRO A O 1
ATOM 732 N N . ASP A 1 90 ? -9.860 -9.477 29.332 1.00 54.66 90 ASP A N 1
ATOM 733 C CA . ASP A 1 90 ? -10.577 -9.303 30.589 1.00 54.66 90 ASP A CA 1
ATOM 734 C C . ASP A 1 90 ? -10.566 -7.836 31.040 1.00 54.66 90 ASP A C 1
ATOM 736 O O . ASP A 1 90 ? -9.547 -7.304 31.483 1.00 54.66 90 ASP A O 1
ATOM 740 N N . SER A 1 91 ? -11.728 -7.197 30.978 1.00 55.97 91 SER A N 1
ATOM 741 C CA . SER A 1 91 ? -12.089 -6.091 31.858 1.00 55.97 91 SER A CA 1
ATOM 742 C C . SER A 1 91 ? -13.613 -6.028 31.964 1.00 55.97 91 SER A C 1
ATOM 744 O O . SER A 1 91 ? -14.310 -5.703 31.009 1.00 55.97 91 SER A O 1
ATOM 746 N N . ASP A 1 92 ? -14.169 -6.461 33.098 1.00 52.16 92 ASP A N 1
ATOM 747 C CA . ASP A 1 92 ? -14.711 -5.546 34.113 1.00 52.16 92 ASP A CA 1
ATOM 748 C C . ASP A 1 92 ? -15.644 -6.257 35.125 1.00 52.16 92 ASP A C 1
ATOM 750 O O . ASP A 1 92 ? -16.639 -6.889 34.766 1.00 52.16 92 ASP A O 1
ATOM 754 N N . LYS A 1 93 ? -15.355 -5.987 36.407 1.00 60.22 93 LYS A N 1
ATOM 755 C CA . LYS A 1 93 ? -16.211 -6.026 37.615 1.00 60.22 93 LYS A CA 1
ATOM 756 C C . LYS A 1 93 ? -16.512 -7.379 38.300 1.00 60.22 93 LYS A C 1
ATOM 758 O O . LYS A 1 93 ? -17.090 -8.286 37.698 1.00 60.22 93 LYS A O 1
ATOM 763 N N . PRO A 1 94 ? -16.250 -7.496 39.624 1.00 54.34 94 PRO A N 1
ATOM 764 C CA . PRO A 1 94 ? -16.697 -8.639 40.411 1.00 54.34 94 PRO A CA 1
ATOM 765 C C . PRO A 1 94 ? -18.223 -8.592 40.564 1.00 54.34 94 PRO A C 1
ATOM 767 O O . PRO A 1 94 ? -18.780 -7.697 41.198 1.00 54.34 94 PRO A O 1
ATOM 770 N N . LYS A 1 95 ? -18.924 -9.572 39.987 1.00 62.47 95 LYS A N 1
ATOM 771 C CA . LYS A 1 95 ? -20.354 -9.772 40.256 1.00 62.47 95 LYS A CA 1
ATOM 772 C C . LYS A 1 95 ? -20.513 -10.282 41.689 1.00 62.47 95 LYS A C 1
ATOM 774 O O . LYS A 1 95 ? -20.070 -11.388 42.002 1.00 62.47 95 LYS A O 1
ATOM 779 N N . ALA A 1 96 ? -21.148 -9.485 42.548 1.00 65.56 96 ALA A N 1
ATOM 780 C CA . ALA A 1 96 ? -21.517 -9.900 43.897 1.00 65.56 96 ALA A CA 1
ATOM 781 C C . ALA A 1 96 ? -22.394 -11.163 43.823 1.00 65.56 96 ALA A C 1
ATOM 783 O O . ALA A 1 96 ? -23.404 -11.200 43.114 1.00 65.56 96 ALA A O 1
ATOM 784 N N . LYS A 1 97 ? -21.975 -12.232 44.507 1.00 65.12 97 LYS A N 1
ATOM 785 C CA . LYS A 1 97 ? -22.701 -13.506 44.530 1.00 65.12 97 LYS A CA 1
ATOM 786 C C . LYS A 1 97 ? -23.919 -13.366 45.441 1.00 65.12 97 LYS A C 1
ATOM 788 O O . LYS A 1 97 ? -23.786 -13.499 46.651 1.00 65.12 97 LYS A O 1
ATOM 793 N N . LYS A 1 98 ? -25.100 -13.157 44.858 1.00 70.81 98 LYS A N 1
ATOM 794 C CA . LYS A 1 98 ? -26.376 -13.243 45.582 1.00 70.81 98 LYS A CA 1
ATOM 795 C C . LYS A 1 98 ? -26.568 -14.678 46.076 1.00 70.81 98 LYS A C 1
ATOM 797 O O . LYS A 1 98 ? -26.576 -15.612 45.271 1.00 70.81 98 LYS A O 1
ATOM 802 N N . ARG A 1 99 ? -26.668 -14.865 47.393 1.00 68.19 99 ARG A N 1
ATOM 803 C CA . ARG A 1 99 ? -26.929 -16.168 48.018 1.00 68.19 99 ARG A CA 1
ATOM 804 C C . ARG A 1 99 ? -28.403 -16.232 48.400 1.00 68.19 99 ARG A C 1
ATOM 806 O O . ARG A 1 99 ? -28.911 -15.377 49.112 1.00 68.19 99 ARG A O 1
ATOM 813 N N . PHE A 1 100 ? -29.090 -17.262 47.925 1.00 64.69 100 PHE A N 1
ATOM 814 C CA . PHE A 1 100 ? -30.457 -17.549 48.344 1.00 64.69 100 PHE A CA 1
ATOM 815 C C . PHE A 1 100 ? -30.415 -18.414 49.606 1.00 64.69 100 PHE A C 1
ATOM 817 O O . PHE A 1 100 ? -29.785 -19.473 49.598 1.00 64.69 100 PHE A O 1
ATOM 824 N N . TYR A 1 101 ? -31.095 -17.994 50.674 1.00 69.88 101 TYR A N 1
ATOM 825 C CA . TYR A 1 101 ? -31.324 -18.834 51.851 1.00 69.88 101 TYR A CA 1
ATOM 826 C C . TYR A 1 101 ? -32.826 -18.900 52.135 1.00 69.88 101 TYR A C 1
ATOM 828 O O . TYR A 1 101 ? -33.481 -17.873 52.287 1.00 69.88 101 TYR A O 1
ATOM 836 N N . ARG A 1 102 ? -33.383 -20.120 52.155 1.00 59.28 102 ARG A N 1
ATOM 837 C CA . ARG A 1 102 ? -34.812 -20.397 52.418 1.00 59.28 102 ARG A CA 1
ATOM 838 C C . ARG A 1 102 ? -35.801 -19.529 51.617 1.00 59.28 102 ARG A C 1
ATOM 840 O O . ARG A 1 102 ? -36.766 -19.009 52.161 1.00 59.28 102 ARG A O 1
ATOM 847 N N . GLY A 1 103 ? -35.577 -19.395 50.310 1.00 71.50 103 GLY A N 1
ATOM 848 C CA . GLY A 1 103 ? -36.539 -18.755 49.403 1.00 71.50 103 GLY A CA 1
ATOM 849 C C . GLY A 1 103 ? -36.586 -17.224 49.453 1.00 71.50 103 GLY A C 1
ATOM 850 O O . GLY A 1 103 ? -37.378 -16.639 48.722 1.00 71.50 103 GLY A O 1
ATOM 851 N N . ALA A 1 104 ? -35.723 -16.570 50.235 1.00 59.34 104 ALA A N 1
ATOM 852 C CA . ALA A 1 104 ? -35.539 -15.122 50.195 1.00 59.34 104 ALA A CA 1
ATOM 853 C C . ALA A 1 104 ? -34.135 -14.758 49.686 1.00 59.34 104 ALA A C 1
ATOM 855 O O . ALA A 1 104 ? -33.152 -15.467 49.931 1.00 59.34 104 ALA A O 1
ATOM 856 N N . LEU A 1 105 ? -34.065 -13.654 48.940 1.00 57.25 105 LEU A N 1
ATOM 857 C CA . LEU A 1 105 ? -32.821 -13.066 48.453 1.00 57.25 105 LEU A CA 1
ATOM 858 C C . LEU A 1 105 ? -32.144 -12.328 49.615 1.00 57.25 105 LEU A C 1
ATOM 860 O O . LEU A 1 105 ? -32.755 -11.434 50.195 1.00 57.25 105 LEU A O 1
ATOM 864 N N . VAL A 1 106 ?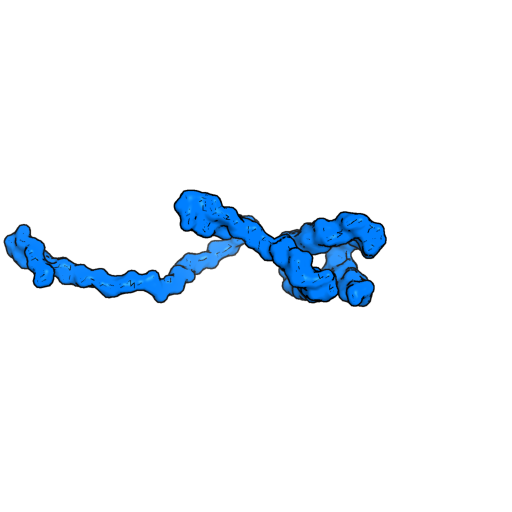 -30.909 -12.697 49.950 1.00 65.75 106 VAL A N 1
ATOM 865 C CA . VAL A 1 106 ? -30.086 -11.982 50.936 1.00 65.75 106 VAL A CA 1
ATOM 866 C C . VAL A 1 106 ? -28.844 -11.465 50.206 1.00 65.75 106 VAL A C 1
ATOM 868 O O . VAL A 1 106 ? -28.190 -12.235 49.491 1.00 65.75 106 VAL A O 1
ATOM 871 N N . GLU A 1 107 ? -28.583 -10.160 50.315 1.00 60.84 107 GLU A N 1
ATOM 872 C CA . GLU A 1 107 ? -27.347 -9.515 49.833 1.00 60.84 107 GLU A CA 1
ATOM 873 C C . GLU A 1 107 ? -26.215 -9.634 50.855 1.00 60.84 107 GLU A C 1
ATOM 875 O O . GLU A 1 107 ? -26.498 -9.541 52.071 1.00 60.84 107 GLU A O 1
#